Protein AF-A0A0C1QM49-F1 (afdb_monomer_lite)

Sequence (80 aa):
MKNIHLSGKQHQKLQEAFIDAFPNKFSLEEMLLVKLEKNLNVIVVGSDLKEIVFRLIQKAKSEGWLKDLVDAAHKSNPGI

Foldseek 3Di:
DDQDDDDPVNLVVQLVQCCVLQVDPVSLQCLCCVQPVDGLVVQDDDDDSSRSSSSVCVSCSVVVNNVSSVVSSCVSPVSD

Structure (mmCIF, N/CA/C/O backbone):
data_AF-A0A0C1QM49-F1
#
_entry.id   AF-A0A0C1QM49-F1
#
loop_
_atom_site.group_PDB
_atom_site.id
_atom_site.type_symbol
_atom_site.label_atom_id
_atom_site.label_alt_id
_atom_site.label_comp_id
_atom_site.label_asym_id
_atom_site.label_entity_id
_atom_site.label_seq_id
_atom_site.pdbx_PDB_ins_code
_atom_site.Cartn_x
_atom_site.Cartn_y
_atom_site.Cartn_z
_atom_site.occupancy
_atom_site.B_iso_or_equiv
_atom_site.auth_seq_id
_atom_site.auth_comp_id
_atom_site.auth_asym_id
_atom_site.auth_atom_id
_atom_site.pdbx_PDB_model_num
ATOM 1 N N . MET A 1 1 ? -11.275 -8.383 -18.229 1.00 50.59 1 MET A N 1
ATOM 2 C CA . MET A 1 1 ? -11.111 -8.041 -16.797 1.00 50.59 1 MET A CA 1
ATOM 3 C C . MET A 1 1 ? -11.763 -6.682 -16.573 1.00 50.59 1 MET A C 1
ATOM 5 O O . MET A 1 1 ? -11.602 -5.822 -17.429 1.00 50.59 1 MET A O 1
ATOM 9 N N . LYS A 1 2 ? -12.576 -6.493 -15.524 1.00 57.53 2 LYS A N 1
ATOM 10 C CA . LYS A 1 2 ? -13.208 -5.187 -15.255 1.00 57.53 2 LYS A CA 1
ATOM 11 C C . LYS A 1 2 ? -12.147 -4.224 -14.716 1.00 57.53 2 LYS A C 1
ATOM 13 O O . LYS A 1 2 ? -11.550 -4.512 -13.685 1.00 57.53 2 LYS A O 1
ATOM 18 N N . ASN A 1 3 ? -11.953 -3.085 -15.378 1.00 66.75 3 ASN A N 1
ATOM 19 C CA . ASN A 1 3 ? -11.162 -1.986 -14.827 1.00 66.75 3 ASN A CA 1
ATOM 20 C C . ASN A 1 3 ? -11.852 -1.468 -13.559 1.00 66.75 3 ASN A C 1
ATOM 22 O O . ASN A 1 3 ? -12.993 -1.004 -13.615 1.00 66.75 3 ASN A O 1
ATOM 26 N N . ILE A 1 4 ? -11.175 -1.562 -12.414 1.00 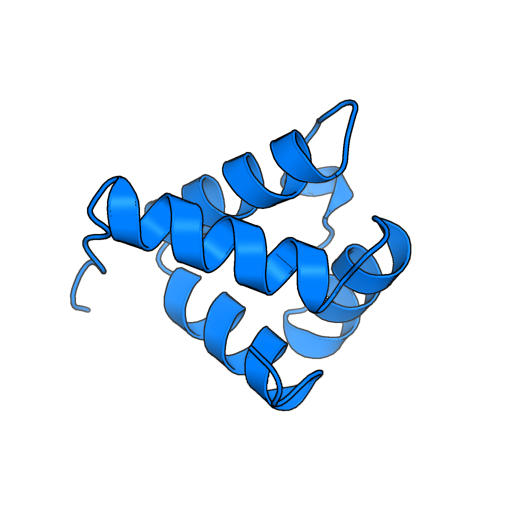80.25 4 ILE A N 1
ATOM 27 C CA . ILE A 1 4 ? -11.684 -1.028 -11.149 1.00 80.25 4 ILE A CA 1
ATOM 28 C C . ILE A 1 4 ? -11.629 0.500 -11.223 1.00 80.25 4 ILE A C 1
ATOM 30 O O . ILE A 1 4 ? -10.560 1.115 -11.200 1.00 80.25 4 ILE A O 1
ATOM 34 N N . HIS A 1 5 ? -12.798 1.129 -11.312 1.00 86.00 5 HIS A N 1
ATOM 35 C CA . HIS A 1 5 ? -12.927 2.575 -11.196 1.00 86.00 5 HIS A CA 1
ATOM 36 C C . HIS A 1 5 ? -13.097 2.968 -9.728 1.00 86.00 5 HIS A C 1
ATOM 38 O O . HIS A 1 5 ? -14.123 2.692 -9.115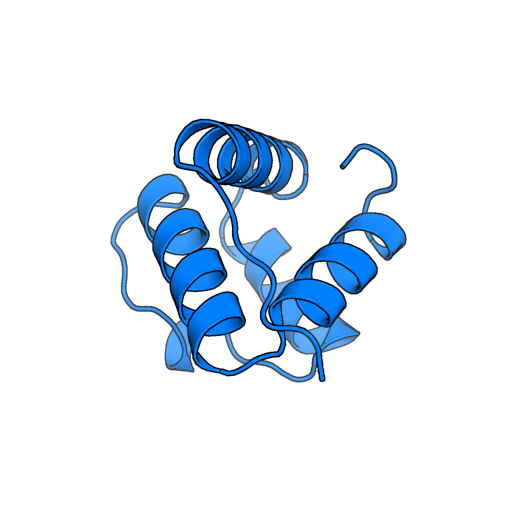 1.00 86.00 5 HIS A O 1
ATOM 44 N N . LEU A 1 6 ? -12.086 3.649 -9.187 1.00 88.88 6 LEU A N 1
ATOM 45 C CA . LEU A 1 6 ? -12.183 4.377 -7.923 1.00 88.88 6 LEU A CA 1
ATOM 46 C C . LEU A 1 6 ? -12.574 5.830 -8.202 1.00 88.88 6 LEU A C 1
ATOM 48 O O . LEU A 1 6 ? -11.892 6.516 -8.970 1.00 88.88 6 LEU A O 1
ATOM 52 N N . SER A 1 7 ? -13.638 6.302 -7.555 1.00 94.31 7 SER A N 1
ATOM 53 C CA . SER A 1 7 ? -13.879 7.735 -7.361 1.00 94.31 7 SER A CA 1
ATOM 54 C C . SER A 1 7 ? -12.797 8.344 -6.461 1.00 94.31 7 SER A C 1
ATOM 56 O O . SER A 1 7 ? -12.137 7.627 -5.708 1.00 94.31 7 SER A O 1
ATOM 58 N N . GLY A 1 8 ? -12.651 9.674 -6.471 1.00 94.69 8 GLY A N 1
ATOM 59 C CA . GLY A 1 8 ? -11.703 10.359 -5.579 1.00 94.69 8 GLY A CA 1
ATOM 60 C C . GLY A 1 8 ? -11.929 10.026 -4.098 1.00 94.69 8 GLY A C 1
ATOM 61 O O . GLY A 1 8 ? -10.977 9.748 -3.378 1.00 94.69 8 GLY A O 1
ATOM 62 N N . LYS A 1 9 ? -13.195 9.928 -3.665 1.00 96.12 9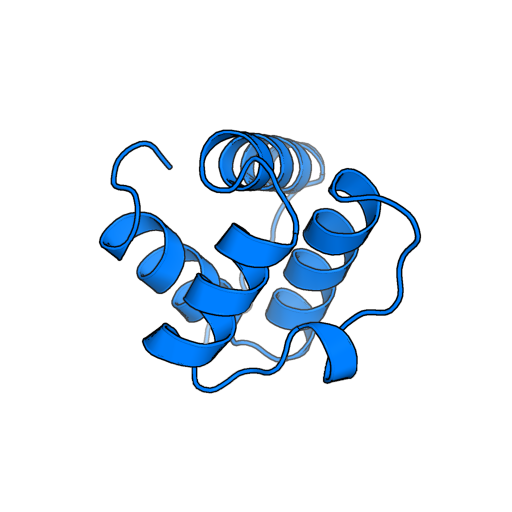 LYS A N 1
ATOM 63 C CA . LYS A 1 9 ? -13.553 9.535 -2.290 1.00 96.12 9 LYS A CA 1
ATOM 64 C C . LYS A 1 9 ? -13.168 8.091 -1.966 1.00 96.12 9 LYS A C 1
ATOM 66 O O . LYS A 1 9 ? -12.715 7.817 -0.862 1.00 96.12 9 LYS A O 1
ATOM 71 N N . GLN A 1 10 ? -13.350 7.162 -2.905 1.00 95.44 10 GLN A N 1
ATOM 72 C CA . GLN A 1 10 ? -12.931 5.769 -2.706 1.00 95.44 10 GLN A CA 1
ATOM 73 C C . GLN A 1 10 ? -11.410 5.644 -2.671 1.00 95.44 10 GLN A C 1
ATOM 75 O O . GLN A 1 10 ? -10.891 4.880 -1.868 1.00 95.44 10 GLN A O 1
ATOM 80 N N . HIS A 1 11 ? -10.701 6.414 -3.501 1.00 96.31 11 HIS A N 1
ATOM 81 C CA . HIS A 1 11 ? -9.245 6.460 -3.462 1.00 96.31 11 HIS A CA 1
ATOM 82 C C . HIS A 1 11 ? -8.744 6.974 -2.110 1.00 96.31 11 HIS A C 1
ATOM 84 O O . HIS A 1 11 ? -7.882 6.343 -1.512 1.00 96.31 11 HIS A O 1
ATOM 90 N N . GLN A 1 12 ? -9.314 8.072 -1.604 1.00 97.06 12 GLN A N 1
ATOM 91 C CA . GLN A 1 12 ? -8.936 8.624 -0.304 1.00 97.06 12 GLN A CA 1
ATOM 92 C C . GLN A 1 12 ? -9.173 7.622 0.834 1.00 97.06 12 GLN A C 1
ATOM 94 O O . GLN A 1 12 ? -8.267 7.377 1.621 1.00 97.06 12 GLN A O 1
ATOM 99 N N . LYS A 1 13 ? -10.353 6.992 0.885 1.00 96.81 13 LYS A N 1
ATOM 100 C CA . LYS A 1 13 ? -10.649 5.970 1.901 1.00 96.81 13 LYS A CA 1
ATOM 101 C C . LYS A 1 13 ? -9.683 4.793 1.835 1.00 96.81 13 LYS A C 1
ATOM 103 O O . LYS A 1 13 ? -9.235 4.311 2.865 1.00 96.81 13 LYS A O 1
ATOM 108 N N . LEU A 1 14 ? -9.355 4.342 0.624 1.00 96.62 14 LEU A N 1
ATOM 109 C CA . LEU A 1 14 ? -8.406 3.252 0.441 1.00 96.62 14 LEU A CA 1
ATOM 110 C C . LEU A 1 14 ? -7.003 3.656 0.901 1.00 96.62 14 LEU A C 1
ATOM 112 O O . LEU A 1 14 ? -6.334 2.883 1.571 1.00 96.62 14 LEU A O 1
ATOM 116 N N . GLN A 1 15 ? -6.570 4.874 0.581 1.00 97.62 15 GLN A N 1
ATOM 117 C CA . GLN A 1 15 ? -5.298 5.411 1.054 1.00 97.62 15 GLN A CA 1
ATOM 118 C C . GLN A 1 15 ? -5.237 5.456 2.587 1.00 97.62 15 GLN A C 1
ATOM 120 O O . GLN A 1 15 ? -4.247 5.013 3.159 1.00 97.62 15 GLN A O 1
ATOM 125 N N . GLU A 1 16 ? -6.279 5.969 3.243 1.00 97.56 16 GLU A N 1
ATOM 126 C CA . GLU A 1 16 ? -6.376 6.025 4.707 1.00 97.56 16 GLU A CA 1
ATOM 127 C C . GLU A 1 16 ? -6.312 4.622 5.323 1.00 97.56 16 GLU A C 1
ATOM 129 O O . GLU A 1 16 ? -5.513 4.397 6.226 1.00 97.56 16 GLU A O 1
ATOM 134 N N . ALA A 1 17 ? -7.060 3.665 4.769 1.00 97.31 17 ALA A N 1
ATOM 135 C CA . ALA A 1 17 ? -7.057 2.279 5.229 1.00 97.31 17 ALA A CA 1
ATOM 136 C C . ALA A 1 17 ? -5.673 1.615 5.079 1.00 97.31 17 ALA A C 1
ATOM 138 O O . ALA A 1 17 ? -5.219 0.911 5.974 1.00 97.31 17 ALA A O 1
ATOM 139 N N . PHE A 1 18 ? -4.952 1.885 3.985 1.00 97.75 18 PHE A N 1
ATOM 140 C CA . PHE A 1 18 ? -3.580 1.396 3.805 1.00 97.75 18 PHE A CA 1
ATOM 141 C C . PHE A 1 18 ? -2.591 2.012 4.799 1.00 97.75 18 PHE A C 1
ATOM 143 O O . PHE A 1 18 ? -1.700 1.312 5.270 1.00 97.75 18 PHE A O 1
ATOM 150 N N . ILE A 1 19 ? -2.722 3.305 5.103 1.00 97.44 19 ILE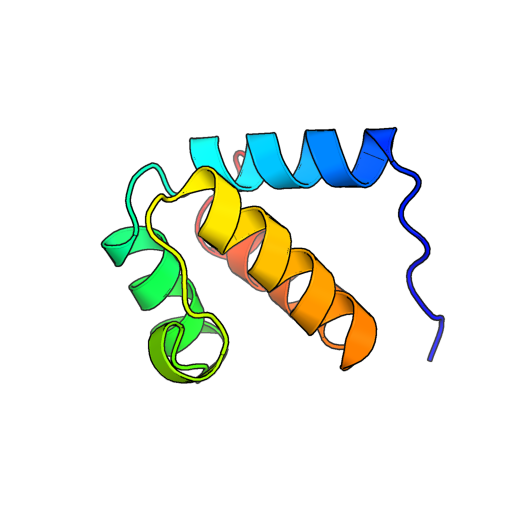 A N 1
ATOM 151 C CA . ILE A 1 19 ? -1.858 3.979 6.083 1.00 97.44 19 ILE A CA 1
ATOM 152 C C . ILE A 1 19 ? -2.122 3.435 7.490 1.00 97.44 19 ILE A C 1
ATOM 154 O O . ILE A 1 19 ? -1.171 3.206 8.228 1.00 97.44 19 ILE A O 1
ATOM 158 N N . ASP A 1 20 ? -3.385 3.204 7.846 1.00 96.81 20 ASP A N 1
ATOM 159 C CA . ASP A 1 20 ? -3.759 2.621 9.138 1.00 96.81 20 ASP A CA 1
ATOM 160 C C . ASP A 1 20 ? -3.256 1.173 9.269 1.00 96.81 20 ASP A C 1
ATOM 162 O O . ASP A 1 20 ? -2.624 0.806 10.260 1.00 96.81 20 ASP A O 1
ATOM 166 N N . ALA A 1 21 ? -3.438 0.368 8.217 1.00 96.38 21 ALA A N 1
ATOM 167 C CA . ALA A 1 21 ? -3.013 -1.027 8.200 1.00 96.38 21 ALA A CA 1
ATOM 168 C C . ALA A 1 21 ? -1.484 -1.208 8.165 1.00 96.38 21 ALA A C 1
ATOM 170 O O . ALA A 1 21 ? -0.979 -2.198 8.701 1.00 96.38 21 ALA A O 1
ATOM 171 N N . PHE A 1 22 ? -0.761 -0.273 7.538 1.00 96.75 22 PHE A N 1
ATOM 172 C CA . PHE A 1 22 ? 0.692 -0.295 7.346 1.00 96.75 22 PHE A CA 1
ATOM 173 C C . PHE A 1 22 ? 1.300 1.065 7.728 1.00 96.75 22 PHE A C 1
ATOM 175 O O . PHE A 1 22 ? 1.686 1.843 6.850 1.00 96.75 22 PHE A O 1
ATOM 182 N N . PRO A 1 23 ? 1.433 1.371 9.034 1.00 95.62 23 PRO A N 1
ATOM 183 C CA . PRO A 1 23 ? 1.759 2.713 9.533 1.00 95.62 23 PRO A CA 1
ATOM 184 C C . PRO A 1 23 ? 3.200 3.161 9.256 1.00 95.62 23 PRO A C 1
ATOM 186 O O . PRO A 1 23 ? 3.602 4.263 9.625 1.00 95.62 23 PRO A O 1
ATOM 189 N N . ASN A 1 24 ? 4.010 2.318 8.616 1.00 96.06 24 ASN A N 1
ATOM 190 C CA . ASN A 1 24 ? 5.355 2.662 8.183 1.00 96.06 24 ASN A CA 1
ATOM 191 C C . ASN A 1 24 ? 5.692 1.999 6.840 1.00 96.06 24 ASN A C 1
ATOM 193 O O . ASN A 1 24 ? 5.149 0.951 6.480 1.00 96.06 24 ASN A O 1
ATOM 197 N N . LYS A 1 25 ? 6.648 2.596 6.117 1.00 96.25 25 LYS A N 1
ATOM 198 C CA . LYS A 1 25 ? 7.088 2.121 4.797 1.00 96.25 25 LYS A CA 1
ATOM 199 C C . LYS A 1 25 ? 7.537 0.656 4.817 1.00 96.25 25 LYS A C 1
ATOM 201 O O . LYS A 1 25 ? 7.230 -0.066 3.877 1.00 96.25 25 LYS A O 1
ATOM 206 N N . PHE A 1 26 ? 8.235 0.229 5.870 1.00 96.44 26 PHE A N 1
ATOM 207 C CA . PHE A 1 26 ? 8.755 -1.134 5.974 1.00 96.44 26 PHE A CA 1
ATOM 208 C C . PHE A 1 26 ? 7.627 -2.174 5.991 1.00 96.44 26 PHE A C 1
ATOM 210 O O . PHE A 1 26 ? 7.666 -3.113 5.208 1.00 96.44 26 PHE A O 1
ATOM 217 N N . SER A 1 27 ? 6.583 -1.970 6.799 1.00 97.12 27 SER A N 1
ATOM 218 C CA . SER A 1 27 ? 5.430 -2.882 6.862 1.00 97.12 27 SER A CA 1
ATOM 219 C C . SER A 1 27 ? 4.680 -2.990 5.528 1.00 97.12 27 SER A C 1
ATOM 221 O O . SER A 1 27 ? 4.253 -4.075 5.135 1.00 97.12 27 SER A O 1
ATOM 223 N N . LEU A 1 28 ? 4.576 -1.880 4.788 1.00 97.69 28 LEU A N 1
ATOM 224 C CA . LEU A 1 28 ? 4.017 -1.879 3.438 1.00 97.69 28 LEU A CA 1
ATOM 225 C C . LEU A 1 28 ? 4.923 -2.658 2.472 1.00 97.69 28 LEU A C 1
ATOM 227 O O . LEU A 1 28 ? 4.443 -3.497 1.716 1.00 97.69 28 LEU A O 1
ATOM 231 N N . GLU A 1 29 ? 6.229 -2.395 2.503 1.00 97.75 29 GLU A N 1
ATOM 232 C CA . GLU A 1 29 ? 7.221 -3.061 1.655 1.00 97.75 29 GLU A CA 1
ATOM 233 C C . GLU A 1 29 ? 7.261 -4.576 1.886 1.00 97.75 29 GLU A C 1
ATOM 235 O O . GLU A 1 29 ? 7.243 -5.336 0.918 1.00 97.75 29 GLU A O 1
ATOM 240 N N . GLU A 1 30 ? 7.237 -5.014 3.145 1.00 97.81 30 GLU A N 1
ATOM 241 C CA . GLU A 1 30 ? 7.164 -6.425 3.519 1.00 97.81 30 GLU A CA 1
ATOM 242 C C . GLU A 1 30 ? 5.898 -7.081 2.957 1.00 97.81 30 GLU A C 1
ATOM 244 O O . GLU A 1 30 ? 5.985 -8.138 2.331 1.00 97.81 30 GLU A O 1
ATOM 249 N N . MET A 1 31 ? 4.731 -6.441 3.099 1.00 97.81 31 MET A N 1
ATOM 250 C CA . MET A 1 31 ? 3.481 -6.974 2.552 1.00 97.81 31 MET A CA 1
ATOM 251 C C . MET A 1 31 ? 3.554 -7.134 1.030 1.00 97.81 31 MET A C 1
ATOM 253 O O . MET A 1 31 ? 3.214 -8.201 0.516 1.00 97.81 31 MET A O 1
ATOM 257 N N . LEU A 1 32 ? 4.043 -6.124 0.302 1.00 98.31 32 LEU A N 1
ATOM 258 C CA . LEU A 1 32 ? 4.179 -6.221 -1.155 1.00 98.31 32 LEU A CA 1
ATOM 259 C C . LEU A 1 32 ? 5.155 -7.328 -1.560 1.00 98.31 32 LEU A C 1
ATOM 261 O O . LEU A 1 32 ? 4.861 -8.095 -2.477 1.00 98.31 32 LEU A O 1
ATOM 265 N N . LEU A 1 33 ? 6.306 -7.417 -0.895 1.00 98.19 33 LEU A N 1
ATOM 266 C CA . LEU A 1 33 ? 7.334 -8.379 -1.265 1.00 98.19 33 LEU A CA 1
ATOM 267 C C . LEU A 1 33 ? 6.882 -9.809 -0.962 1.00 98.19 33 LEU A C 1
ATOM 269 O O . LEU A 1 33 ? 6.963 -10.673 -1.829 1.00 98.19 33 LEU A O 1
ATOM 273 N N . VAL A 1 34 ? 6.363 -10.052 0.242 1.00 97.81 34 VAL A N 1
ATOM 274 C CA . VAL A 1 34 ? 6.003 -11.394 0.720 1.00 97.81 34 VAL A CA 1
ATOM 275 C C . VAL A 1 34 ? 4.699 -11.896 0.101 1.00 97.81 34 VAL A C 1
ATOM 277 O O . VAL A 1 34 ? 4.557 -13.096 -0.126 1.00 97.81 34 VAL A O 1
ATOM 280 N N . LYS A 1 35 ? 3.715 -11.020 -0.148 1.00 97.38 35 LYS A N 1
ATOM 281 C CA . LYS A 1 35 ? 2.386 -11.438 -0.634 1.00 97.38 35 LYS A CA 1
ATOM 282 C C . LYS A 1 35 ? 2.203 -11.297 -2.138 1.00 97.38 35 LYS A C 1
ATOM 284 O O . LYS A 1 35 ? 1.349 -11.987 -2.688 1.00 97.38 35 LYS A O 1
ATOM 289 N N . LEU A 1 36 ? 2.940 -10.391 -2.780 1.00 97.62 36 LEU A N 1
ATOM 290 C CA . LEU A 1 36 ? 2.750 -10.048 -4.192 1.00 97.62 36 LEU A CA 1
ATOM 291 C C . LEU A 1 36 ? 4.030 -10.166 -5.024 1.00 97.62 36 LEU A C 1
ATOM 293 O O . LEU A 1 36 ? 3.974 -9.876 -6.217 1.00 97.62 36 LEU A O 1
ATOM 297 N N . GLU A 1 37 ? 5.163 -10.537 -4.416 1.00 98.12 37 GLU A N 1
ATOM 298 C CA . GLU A 1 37 ? 6.479 -10.592 -5.072 1.00 98.12 37 GLU A CA 1
ATOM 299 C C . GLU A 1 37 ? 6.850 -9.256 -5.747 1.00 98.12 37 GLU A C 1
ATOM 301 O O . GLU A 1 37 ? 7.485 -9.195 -6.801 1.00 98.12 37 GLU A O 1
ATOM 306 N N . LYS A 1 38 ? 6.418 -8.145 -5.139 1.00 98.06 38 LYS A N 1
ATOM 307 C CA . LYS A 1 38 ? 6.585 -6.787 -5.664 1.00 98.06 38 LYS A CA 1
ATOM 308 C C . LYS A 1 38 ? 7.525 -5.978 -4.782 1.00 98.06 38 LYS A C 1
ATOM 310 O O . LYS A 1 38 ? 7.320 -5.859 -3.581 1.00 98.06 38 LYS A O 1
ATOM 315 N N . ASN A 1 39 ? 8.534 -5.357 -5.389 1.00 97.25 39 ASN A N 1
ATOM 316 C CA . ASN A 1 39 ? 9.456 -4.478 -4.675 1.00 97.25 39 ASN A CA 1
ATOM 317 C C . ASN A 1 39 ? 8.927 -3.034 -4.672 1.00 97.25 39 ASN A C 1
ATOM 319 O O . ASN A 1 39 ? 8.882 -2.384 -5.720 1.00 97.25 39 ASN A O 1
ATOM 323 N N . LEU A 1 40 ? 8.557 -2.522 -3.493 1.00 97.38 40 LEU A N 1
ATOM 324 C CA . LEU A 1 40 ? 8.021 -1.166 -3.332 1.00 97.38 40 LEU A CA 1
ATOM 325 C C . LEU A 1 40 ? 8.973 -0.094 -3.889 1.00 97.38 40 LEU A C 1
ATOM 327 O O . LEU A 1 40 ? 8.519 0.826 -4.564 1.00 97.38 40 LEU A O 1
ATOM 331 N N . ASN A 1 41 ? 10.284 -0.253 -3.680 1.00 94.88 41 ASN A N 1
ATOM 332 C CA . ASN A 1 41 ? 11.311 0.702 -4.111 1.00 94.88 41 ASN A CA 1
ATOM 333 C C . ASN A 1 41 ? 11.525 0.730 -5.634 1.00 94.88 41 ASN A C 1
ATOM 335 O O . ASN A 1 41 ? 12.066 1.700 -6.155 1.00 94.88 41 ASN A O 1
ATOM 339 N N . VAL A 1 42 ? 11.095 -0.311 -6.355 1.00 95.44 42 VAL A N 1
ATOM 340 C CA . VAL A 1 42 ? 11.112 -0.348 -7.831 1.00 95.44 42 VAL A CA 1
ATOM 341 C C . VAL A 1 42 ? 9.837 0.271 -8.412 1.00 95.44 42 VAL A C 1
ATOM 343 O O . VAL A 1 42 ? 9.845 0.825 -9.509 1.00 95.44 42 VAL A O 1
ATOM 346 N N . ILE A 1 43 ? 8.726 0.173 -7.681 1.00 94.44 43 ILE A N 1
ATOM 347 C CA . ILE A 1 43 ? 7.397 0.585 -8.145 1.00 94.44 43 ILE A CA 1
ATOM 348 C C . ILE A 1 43 ? 7.174 2.082 -7.926 1.00 94.44 43 ILE A C 1
ATOM 350 O O . ILE A 1 43 ? 6.634 2.755 -8.808 1.00 94.44 43 ILE A O 1
ATOM 354 N N . VAL A 1 44 ? 7.547 2.597 -6.753 1.00 94.06 44 VAL A N 1
ATOM 355 C CA . VAL A 1 44 ? 7.276 3.977 -6.350 1.00 94.06 44 VAL A CA 1
ATOM 356 C C . VAL A 1 44 ? 8.498 4.636 -5.727 1.00 94.06 44 VAL A C 1
ATOM 358 O O . VAL A 1 44 ? 9.174 4.077 -4.869 1.00 94.06 44 VAL A O 1
ATOM 361 N N . VAL A 1 45 ? 8.720 5.884 -6.131 1.00 89.62 45 VAL A N 1
ATOM 362 C CA . VAL A 1 45 ? 9.631 6.821 -5.473 1.00 89.62 45 VAL A CA 1
ATOM 363 C C . VAL A 1 45 ? 8.765 7.876 -4.789 1.00 89.62 45 VAL A C 1
ATOM 365 O O . VAL A 1 45 ? 7.839 8.402 -5.409 1.00 89.62 45 VAL A O 1
ATOM 368 N N . GLY A 1 46 ? 9.032 8.155 -3.516 1.00 84.94 46 GLY A N 1
ATOM 369 C CA . GLY A 1 46 ? 8.286 9.130 -2.720 1.00 84.94 46 GLY A CA 1
ATOM 370 C C . GLY A 1 46 ? 8.999 9.446 -1.409 1.00 84.94 46 GLY A C 1
ATOM 371 O O . GLY A 1 46 ? 9.816 8.646 -0.942 1.00 84.94 46 GLY A O 1
ATOM 372 N N . SER A 1 47 ? 8.711 10.618 -0.842 1.00 84.25 47 SER A N 1
ATOM 373 C CA . SER A 1 47 ? 9.377 11.116 0.371 1.00 84.25 47 SER A CA 1
ATOM 374 C C . SER A 1 47 ? 8.667 10.744 1.671 1.00 84.25 47 SER A C 1
ATOM 376 O O . SER A 1 47 ? 9.306 10.697 2.720 1.00 84.25 47 SER A O 1
ATOM 378 N N . ASP A 1 48 ? 7.366 10.460 1.618 1.00 95.00 48 ASP A N 1
ATOM 379 C CA . ASP A 1 48 ? 6.561 10.103 2.786 1.00 95.00 48 ASP A CA 1
ATOM 380 C C . ASP A 1 48 ? 5.551 8.985 2.482 1.00 95.00 48 ASP A C 1
ATOM 382 O O . ASP A 1 48 ? 5.237 8.682 1.328 1.00 95.00 48 ASP A O 1
ATOM 386 N N . LEU A 1 49 ? 5.044 8.344 3.541 1.00 96.81 49 LEU A N 1
ATOM 387 C CA . LEU A 1 49 ? 4.148 7.190 3.434 1.00 96.81 49 LEU A CA 1
ATOM 388 C C . LEU A 1 49 ? 2.842 7.522 2.700 1.00 96.81 49 LEU A C 1
ATOM 390 O O . LEU A 1 49 ? 2.336 6.691 1.946 1.00 96.81 49 LEU A O 1
ATOM 394 N N . LYS A 1 50 ? 2.306 8.733 2.885 1.00 96.94 50 LYS A N 1
ATOM 395 C CA . LYS A 1 50 ? 1.048 9.146 2.261 1.00 96.94 50 LYS A CA 1
ATOM 396 C C . LYS A 1 50 ? 1.216 9.231 0.747 1.00 96.94 50 LYS A C 1
ATOM 398 O O . LYS A 1 50 ? 0.371 8.705 0.018 1.00 96.94 50 LYS A O 1
ATOM 403 N N . GLU A 1 51 ? 2.301 9.845 0.280 1.00 96.94 51 GLU A N 1
ATOM 404 C CA . GLU A 1 51 ? 2.655 9.894 -1.139 1.00 96.94 51 GLU A CA 1
ATOM 405 C C . GLU A 1 51 ? 2.904 8.488 -1.709 1.00 96.94 51 GLU A C 1
ATOM 407 O O . GLU A 1 51 ? 2.373 8.147 -2.769 1.00 96.94 51 GLU A O 1
ATOM 412 N N . ILE A 1 52 ? 3.667 7.657 -0.992 1.00 98.19 52 ILE A N 1
ATOM 413 C CA . ILE A 1 52 ? 3.988 6.281 -1.397 1.00 98.19 52 ILE A CA 1
ATOM 414 C C . ILE A 1 52 ? 2.708 5.465 -1.609 1.00 98.19 52 ILE A C 1
ATOM 416 O O . ILE A 1 52 ? 2.532 4.877 -2.677 1.00 98.19 52 ILE A O 1
ATOM 420 N N . VAL A 1 53 ? 1.785 5.469 -0.641 1.00 98.06 53 VAL A N 1
ATOM 421 C CA . VAL A 1 53 ? 0.513 4.731 -0.724 1.00 98.06 53 VAL A CA 1
ATOM 422 C C . VAL A 1 53 ? -0.352 5.255 -1.873 1.00 98.06 53 VAL A C 1
ATOM 424 O O . VAL A 1 53 ? -0.891 4.465 -2.649 1.00 98.06 53 VAL A O 1
ATOM 427 N N . PHE A 1 54 ? -0.446 6.578 -2.039 1.00 97.19 54 PHE A N 1
ATOM 428 C CA . PHE A 1 54 ? -1.195 7.185 -3.143 1.00 97.19 54 PHE A CA 1
ATOM 429 C C . PHE A 1 54 ? -0.688 6.699 -4.507 1.00 97.19 54 PHE A C 1
ATOM 431 O O . PHE A 1 54 ? -1.454 6.205 -5.341 1.00 97.19 54 PHE A O 1
ATOM 438 N N . ARG A 1 55 ? 0.627 6.805 -4.735 1.00 97.31 55 ARG A N 1
ATOM 439 C CA . ARG A 1 55 ? 1.262 6.393 -5.994 1.00 97.31 55 ARG A CA 1
ATOM 440 C C . ARG A 1 55 ? 1.152 4.890 -6.214 1.00 97.31 55 ARG A C 1
ATOM 442 O O . ARG A 1 55 ? 0.930 4.466 -7.347 1.00 97.31 55 ARG A O 1
ATOM 449 N N . LEU A 1 56 ? 1.250 4.100 -5.149 1.00 98.25 56 LEU A N 1
ATOM 450 C CA . LEU A 1 56 ? 1.104 2.653 -5.203 1.00 98.25 56 LEU A CA 1
ATOM 451 C C . LEU A 1 56 ? -0.293 2.250 -5.692 1.00 98.25 56 LEU A C 1
ATOM 453 O O . LEU A 1 56 ? -0.403 1.458 -6.626 1.00 98.25 56 LEU A O 1
ATOM 457 N N . ILE A 1 57 ? -1.354 2.836 -5.124 1.00 97.56 57 ILE A N 1
ATOM 458 C CA . ILE A 1 57 ? -2.741 2.578 -5.545 1.00 97.56 57 ILE A CA 1
ATOM 459 C C . ILE A 1 57 ? -2.934 2.969 -7.016 1.00 97.56 57 ILE A C 1
ATOM 461 O O . ILE A 1 57 ? -3.551 2.225 -7.783 1.00 97.56 57 ILE A O 1
ATOM 465 N N . GLN A 1 58 ? -2.385 4.113 -7.439 1.00 95.88 58 GLN A N 1
ATOM 466 C CA . GLN A 1 58 ? -2.453 4.549 -8.836 1.00 95.88 58 GLN A CA 1
ATOM 467 C C . GLN A 1 58 ? -1.745 3.570 -9.779 1.00 95.88 58 GLN A C 1
ATOM 469 O O . GLN A 1 58 ? -2.311 3.212 -10.812 1.00 95.88 58 GLN A O 1
ATOM 474 N N . LYS A 1 59 ? -0.550 3.099 -9.407 1.00 96.88 59 LYS A N 1
ATOM 475 C CA . LYS A 1 59 ? 0.228 2.125 -10.180 1.00 96.88 59 LYS A CA 1
ATOM 476 C C . LYS A 1 59 ? -0.491 0.781 -10.282 1.00 96.88 59 LYS A C 1
ATOM 478 O O . LYS A 1 59 ? -0.647 0.251 -11.380 1.00 96.88 59 LYS A O 1
ATOM 483 N N . ALA A 1 60 ? -1.017 0.284 -9.164 1.00 96.94 60 ALA A N 1
ATOM 484 C CA . ALA A 1 60 ? -1.797 -0.947 -9.111 1.00 96.94 60 ALA A CA 1
ATOM 485 C C . ALA A 1 60 ? -3.045 -0.878 -9.990 1.00 96.94 60 ALA A C 1
ATOM 487 O O . ALA A 1 60 ? -3.373 -1.824 -10.706 1.00 96.94 60 ALA A O 1
ATOM 488 N N . LYS A 1 61 ? -3.726 0.272 -9.985 1.00 95.62 61 LYS A N 1
ATOM 489 C CA . LYS A 1 61 ? -4.869 0.529 -10.859 1.00 95.62 61 LYS A CA 1
ATOM 490 C C . LYS A 1 61 ? -4.460 0.565 -12.331 1.00 95.62 61 LYS A C 1
ATOM 492 O O . LYS A 1 61 ? -5.138 -0.057 -13.143 1.00 95.62 61 LYS A O 1
ATOM 497 N N . SER A 1 62 ? -3.385 1.276 -12.682 1.00 94.38 62 SER A N 1
ATOM 498 C CA . SER A 1 62 ? -2.952 1.412 -14.081 1.00 94.38 62 SER A CA 1
ATOM 499 C C . SER A 1 62 ? -2.452 0.102 -14.684 1.00 94.38 62 SER A C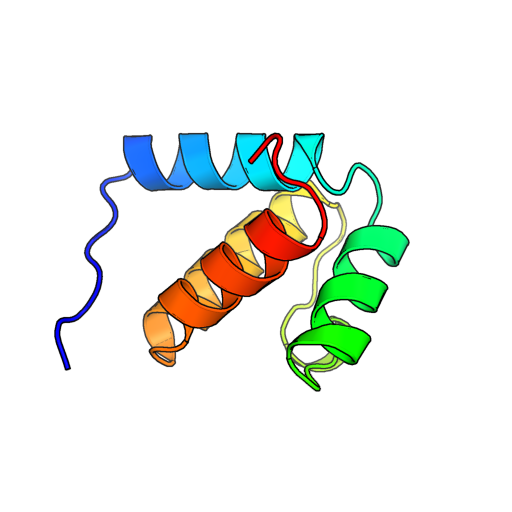 1
ATOM 501 O O . SER A 1 62 ? -2.580 -0.106 -15.883 1.00 94.38 62 SER A O 1
ATOM 503 N N . GLU A 1 63 ? -1.896 -0.779 -13.855 1.00 95.38 63 GLU A N 1
ATOM 504 C CA . GLU A 1 63 ? -1.342 -2.069 -14.274 1.00 95.38 63 GLU A CA 1
ATOM 505 C C . GLU A 1 63 ? -2.288 -3.253 -14.019 1.00 95.38 63 GLU A C 1
ATOM 507 O O . GLU A 1 63 ? -1.930 -4.397 -14.281 1.00 95.38 63 GLU A O 1
ATOM 512 N N . GLY A 1 64 ? -3.499 -2.999 -13.515 1.00 95.69 64 GLY A N 1
ATOM 513 C CA . GLY A 1 64 ? -4.550 -4.011 -13.394 1.00 95.69 64 GLY A CA 1
ATOM 514 C C . GLY A 1 64 ? -4.458 -4.948 -12.185 1.00 95.69 64 GLY A C 1
ATOM 515 O O . GLY A 1 64 ? -5.270 -5.862 -12.094 1.00 95.69 64 GLY A O 1
ATOM 516 N N . TRP A 1 65 ? -3.552 -4.709 -11.233 1.00 96.81 65 TRP A N 1
ATOM 517 C CA . TRP A 1 65 ? -3.373 -5.537 -10.025 1.00 96.81 65 TRP A CA 1
ATOM 518 C C . TRP A 1 65 ? -3.891 -4.874 -8.735 1.00 96.81 65 TRP A C 1
ATOM 520 O O . TRP A 1 65 ? -3.577 -5.300 -7.627 1.00 96.81 65 TRP A O 1
ATOM 530 N N . LEU A 1 66 ? -4.740 -3.843 -8.848 1.00 97.00 66 LEU A N 1
ATOM 531 C CA . LEU A 1 66 ? -5.371 -3.194 -7.688 1.00 97.00 66 LEU A CA 1
ATOM 532 C C . LEU A 1 66 ? -6.162 -4.179 -6.813 1.00 97.00 66 LEU A C 1
ATOM 534 O O . LEU A 1 66 ? -6.156 -4.042 -5.594 1.00 97.00 66 LEU A O 1
ATOM 538 N N . LYS A 1 67 ? -6.833 -5.169 -7.415 1.00 96.12 67 LYS A N 1
ATOM 539 C CA . LYS A 1 67 ? -7.559 -6.187 -6.646 1.00 96.12 67 LYS A CA 1
ATOM 540 C C . LYS A 1 67 ? -6.602 -7.029 -5.801 1.00 96.12 67 LYS A C 1
ATOM 542 O O . LYS A 1 67 ? -6.869 -7.231 -4.623 1.00 96.12 67 LYS A O 1
ATOM 547 N N . ASP A 1 68 ? -5.487 -7.459 -6.383 1.00 97.56 68 ASP A N 1
ATOM 548 C CA . ASP A 1 68 ? -4.490 -8.275 -5.687 1.00 97.56 68 ASP A CA 1
ATOM 549 C C . ASP A 1 68 ? -3.858 -7.496 -4.530 1.00 97.56 68 ASP A C 1
ATOM 551 O O . ASP A 1 68 ? -3.662 -8.047 -3.450 1.00 97.56 68 ASP A O 1
ATOM 555 N N . LEU A 1 69 ? -3.625 -6.191 -4.724 1.00 97.69 69 LEU A N 1
ATOM 556 C CA . LEU A 1 69 ? -3.160 -5.289 -3.672 1.00 97.69 69 LEU A CA 1
ATOM 557 C C . LEU A 1 69 ? -4.124 -5.247 -2.477 1.00 97.69 69 LEU A C 1
ATOM 559 O O . LEU A 1 69 ? -3.688 -5.396 -1.337 1.00 97.69 69 LEU A O 1
ATOM 563 N N . VAL A 1 70 ? -5.425 -5.072 -2.729 1.00 96.88 70 VAL A N 1
ATOM 564 C CA . VAL A 1 70 ? -6.447 -5.043 -1.668 1.00 96.88 70 VAL A CA 1
ATOM 565 C C . VAL A 1 70 ? -6.57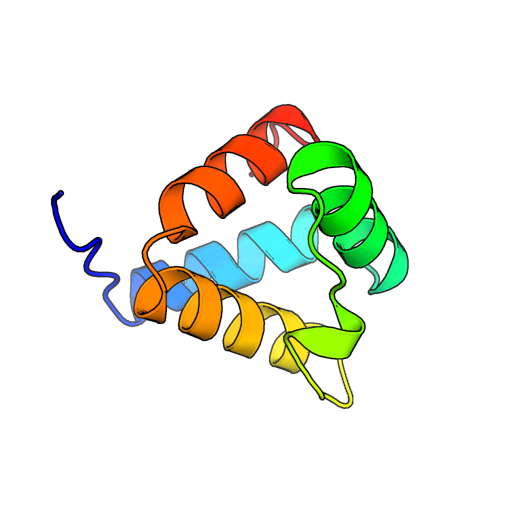8 -6.407 -0.990 1.00 96.88 70 VAL A C 1
ATOM 567 O O . VAL A 1 70 ? -6.593 -6.479 0.236 1.00 96.88 70 VAL A O 1
ATOM 570 N N . ASP A 1 71 ? -6.610 -7.494 -1.761 1.00 97.00 71 ASP A N 1
ATOM 571 C CA . ASP A 1 71 ? -6.736 -8.848 -1.217 1.00 97.00 71 ASP A CA 1
ATOM 572 C C . ASP A 1 71 ? -5.524 -9.226 -0.346 1.00 97.00 71 ASP A C 1
ATOM 574 O O . ASP A 1 71 ? -5.682 -9.849 0.705 1.00 97.00 71 ASP A O 1
ATOM 578 N N . ALA A 1 72 ? -4.308 -8.860 -0.763 1.00 97.38 72 ALA A N 1
ATOM 579 C CA . ALA A 1 72 ? -3.091 -9.094 0.010 1.00 97.38 72 ALA A CA 1
ATOM 580 C C . ALA A 1 72 ? -3.064 -8.262 1.296 1.00 97.38 72 ALA A C 1
ATOM 582 O O . ALA A 1 72 ? -2.701 -8.787 2.354 1.00 97.38 72 ALA A O 1
ATOM 583 N N . ALA A 1 73 ? -3.495 -7.000 1.221 1.00 97.19 73 ALA A N 1
ATOM 584 C CA . ALA A 1 73 ? -3.617 -6.139 2.386 1.00 97.19 73 ALA A CA 1
ATOM 585 C C . ALA A 1 73 ? -4.620 -6.711 3.395 1.00 97.19 73 ALA A C 1
ATOM 587 O O . ALA A 1 73 ? -4.254 -6.909 4.548 1.00 97.19 73 ALA A O 1
ATOM 588 N N . HIS A 1 74 ? -5.817 -7.099 2.947 1.00 96.38 74 HIS A N 1
ATOM 589 C CA . HIS A 1 74 ? -6.861 -7.662 3.808 1.00 96.38 74 HIS A CA 1
ATOM 590 C C . HIS A 1 74 ? -6.460 -8.995 4.451 1.00 96.38 74 HIS A C 1
ATOM 592 O O . HIS A 1 74 ? -6.726 -9.233 5.626 1.00 96.38 74 HIS A O 1
ATOM 598 N N . LYS A 1 75 ? -5.743 -9.859 3.721 1.00 95.50 75 LYS A N 1
ATOM 599 C CA . LYS A 1 75 ? -5.185 -11.099 4.291 1.00 95.50 75 LYS A CA 1
ATOM 600 C C . LYS A 1 75 ? -4.087 -10.847 5.326 1.00 95.50 75 LYS A C 1
ATOM 602 O O . LYS A 1 75 ? -3.875 -11.695 6.187 1.00 95.50 75 LYS A O 1
ATOM 607 N N . SER A 1 76 ? -3.351 -9.745 5.199 1.00 93.62 76 SER A N 1
ATOM 608 C CA . SER A 1 76 ? -2.248 -9.398 6.107 1.00 93.62 76 SER A CA 1
ATOM 609 C C . SER A 1 76 ? -2.748 -8.642 7.336 1.00 93.62 76 SER A C 1
ATOM 611 O O . SER A 1 76 ? -2.234 -8.841 8.431 1.00 93.62 76 SER A O 1
ATOM 613 N N . ASN A 1 77 ? -3.772 -7.810 7.156 1.00 90.19 77 ASN A N 1
ATOM 614 C CA . ASN A 1 77 ? -4.443 -7.062 8.200 1.00 90.19 77 ASN A CA 1
ATOM 615 C C . ASN A 1 77 ? -5.949 -6.974 7.873 1.00 90.19 77 ASN A C 1
ATOM 617 O O . ASN A 1 77 ? -6.347 -6.148 7.049 1.00 90.19 77 ASN A O 1
ATOM 621 N N . PRO A 1 78 ? -6.797 -7.799 8.516 1.00 82.69 78 PRO A N 1
ATOM 622 C CA . PRO A 1 78 ? -8.241 -7.802 8.273 1.00 82.69 78 PRO A CA 1
ATOM 623 C C . PRO A 1 78 ? -8.965 -6.501 8.650 1.00 82.69 78 PRO A C 1
ATOM 625 O O . PRO A 1 78 ? -10.154 -6.386 8.369 1.00 82.69 78 PRO A O 1
ATOM 628 N N . GLY A 1 79 ? -8.285 -5.547 9.302 1.00 73.69 79 GLY A N 1
ATOM 629 C CA . GLY A 1 79 ? -8.829 -4.232 9.657 1.00 73.69 79 GLY A CA 1
ATOM 630 C C . GLY A 1 79 ? -8.965 -3.250 8.486 1.00 73.69 79 GLY A C 1
ATOM 631 O O . GLY A 1 79 ? -9.441 -2.138 8.700 1.00 73.69 79 GLY A O 1
ATOM 632 N N . ILE A 1 80 ? -8.555 -3.653 7.276 1.00 77.62 80 ILE A N 1
ATOM 633 C CA . ILE A 1 80 ? -8.628 -2.861 6.038 1.00 77.62 80 ILE A CA 1
ATOM 634 C C . ILE A 1 80 ? -9.921 -3.086 5.243 1.00 77.62 80 ILE A C 1
ATOM 636 O O . ILE A 1 80 ? -10.416 -4.242 5.206 1.00 77.62 80 ILE A O 1
#

Secondary structure (DSSP, 8-state):
-------HHHHHHHHHHHHHHS-SHHHHHHHHHHHH---HHHH---SSHHHHHHHHHHHHHHTT-HHHHHHHHHHH-TT-

Radius of gyration: 11.46 Å; chains: 1; bounding box: 25×23×26 Å

pLDDT: mean 93.65, std 8.53, range [50.59, 98.31]

Organism: NCBI:txid1479485

InterPro domains:
  IPR045430 Effector-associated domain 1 [PF19955] (6-79)